Protein AF-A0A961F9V6-F1 (afdb_monomer)

Foldseek 3Di:
DPPDDPDPDPVVVVVVVVVVVVVLVVLLVVLVVVLVVLVVVLCCLPPVLLVVLVVQLVVLVVQLVVLVVVVVVLVPDPPHPDPVVSVVSNVVSVVSNVVSVVSNVVSVVCNVVSCVVCVVVNVVSVVVSVVD

Secondary structure (DSSP, 8-state):
---------HHHHHHHHHHHHHHHHHHHHHHHHHHHHHHHHHHIIIIIIHHHHHHHHHHHHHHHHHHHHHHHHHHHSTT-S--HHHHHHHHHHHHHHHHHHHHHHHHHHHHHHHHHHHHHHHHHHHHHHHH-

Sequence (132 aa):
MSNQAKITNLDALESFRSSLIVFMTKARRSLDDASDEVRRTRAWIQNDQRTHWEGELRRRRKIYDRVQQELLSARLSEFVDNPTVQQQAVRKARAAVEEAEEKIRHLKKWSRDFDHLADPMVKRLESLRFFI

Structure (mmCIF, N/CA/C/O backbone):
data_AF-A0A961F9V6-F1
#
_entry.id   AF-A0A961F9V6-F1
#
loop_
_atom_site.group_PDB
_atom_site.id
_atom_site.type_symbol
_atom_site.label_atom_id
_atom_site.label_alt_id
_atom_site.label_comp_id
_atom_site.label_asym_id
_atom_site.label_entity_id
_atom_site.label_seq_id
_atom_site.pdbx_PDB_ins_code
_atom_site.Cartn_x
_atom_site.Cartn_y
_atom_site.Cartn_z
_atom_site.occupancy
_atom_site.B_iso_or_equiv
_atom_site.auth_seq_id
_atom_site.auth_comp_id
_atom_site.auth_asym_id
_atom_site.auth_atom_id
_atom_site.pdbx_PDB_model_num
ATOM 1 N N . MET A 1 1 ? -27.598 0.893 58.306 1.00 46.59 1 MET A N 1
ATOM 2 C CA . MET A 1 1 ? -28.647 0.371 57.399 1.00 46.59 1 MET A CA 1
ATOM 3 C C . MET A 1 1 ? -28.747 1.305 56.193 1.00 46.59 1 MET A C 1
ATOM 5 O O . MET A 1 1 ? -29.563 2.212 56.211 1.00 46.59 1 MET A O 1
ATOM 9 N N . SER A 1 2 ? -27.866 1.176 55.195 1.00 58.09 2 SER A N 1
ATOM 10 C CA . SER A 1 2 ? -27.802 2.127 54.062 1.00 58.09 2 SER A CA 1
ATOM 11 C C . SER A 1 2 ? -27.464 1.473 52.716 1.00 58.09 2 SER A C 1
ATOM 13 O O . SER A 1 2 ? -26.966 2.152 51.829 1.00 58.09 2 SER A O 1
ATOM 15 N N . ASN A 1 3 ? -27.710 0.168 52.553 1.00 60.53 3 ASN A N 1
ATOM 16 C CA . ASN A 1 3 ? -27.211 -0.575 51.388 1.00 60.53 3 ASN A CA 1
ATOM 17 C C . ASN A 1 3 ? -28.293 -1.274 50.547 1.00 60.53 3 ASN A C 1
ATOM 19 O O . ASN A 1 3 ? -28.000 -2.242 49.855 1.00 60.53 3 ASN A O 1
ATOM 23 N N . GLN A 1 4 ? -29.546 -0.813 50.601 1.00 64.12 4 GLN A N 1
ATOM 24 C CA . GLN A 1 4 ? -30.594 -1.305 49.701 1.00 64.12 4 GLN A CA 1
ATOM 25 C C . GLN A 1 4 ? -30.752 -0.362 48.508 1.00 64.12 4 GLN A C 1
ATOM 27 O O . GLN A 1 4 ? -31.068 0.817 48.671 1.00 64.12 4 GLN A O 1
ATOM 32 N N . ALA A 1 5 ? -30.547 -0.895 47.303 1.00 73.38 5 ALA A N 1
ATOM 33 C CA . ALA A 1 5 ? -30.864 -0.194 46.068 1.00 73.38 5 ALA A CA 1
ATOM 34 C C . ALA A 1 5 ? -32.386 0.008 45.971 1.00 73.38 5 ALA A C 1
ATOM 36 O O . ALA A 1 5 ? -33.151 -0.953 46.053 1.00 73.38 5 ALA A O 1
ATOM 37 N N . LYS A 1 6 ? -32.835 1.255 45.781 1.00 71.69 6 LYS A N 1
ATOM 38 C CA . LYS A 1 6 ? -34.237 1.556 45.456 1.00 71.69 6 LYS A CA 1
ATOM 39 C C . LYS A 1 6 ? -34.513 1.158 44.004 1.00 71.69 6 LYS A C 1
ATOM 41 O O . LYS A 1 6 ? -34.369 1.974 43.099 1.00 71.69 6 LYS A O 1
ATOM 46 N N . ILE A 1 7 ? -34.890 -0.099 43.788 1.00 75.56 7 ILE A N 1
ATOM 47 C CA . ILE A 1 7 ? -35.318 -0.596 42.477 1.00 75.56 7 ILE A CA 1
ATOM 48 C C . ILE A 1 7 ? -36.799 -0.251 42.299 1.00 75.56 7 ILE A C 1
ATOM 50 O O . ILE A 1 7 ? -37.650 -0.787 43.001 1.00 75.56 7 ILE A O 1
ATOM 54 N N . THR A 1 8 ? -37.101 0.665 41.380 1.00 79.81 8 THR A N 1
ATOM 55 C CA . THR A 1 8 ? -38.473 1.109 41.082 1.00 79.81 8 THR A CA 1
ATOM 56 C C . THR A 1 8 ? -39.122 0.340 39.932 1.00 79.81 8 THR A C 1
ATOM 58 O O . THR A 1 8 ? -40.346 0.316 39.849 1.00 79.81 8 THR A O 1
ATOM 61 N N . ASN A 1 9 ? -38.332 -0.283 39.049 1.00 83.06 9 ASN A N 1
ATOM 62 C CA . ASN A 1 9 ? -38.832 -1.049 37.907 1.00 83.06 9 ASN A CA 1
ATOM 63 C C . ASN A 1 9 ? -37.829 -2.143 37.498 1.00 83.06 9 ASN A C 1
ATOM 65 O O . ASN A 1 9 ? -36.705 -1.839 37.097 1.00 83.06 9 ASN A O 1
ATOM 69 N N . LEU A 1 10 ? -38.237 -3.409 37.611 1.00 86.31 10 LEU A N 1
ATOM 70 C CA . LEU A 1 10 ? -37.405 -4.566 37.275 1.00 86.31 10 LEU A CA 1
ATOM 71 C C . LEU A 1 10 ? -37.300 -4.786 35.757 1.00 86.31 10 LEU A C 1
ATOM 73 O O . LEU A 1 10 ? -36.204 -5.030 35.257 1.00 86.31 10 LEU A O 1
ATOM 77 N N . ASP A 1 11 ? -38.394 -4.609 35.019 1.00 88.38 11 ASP A N 1
ATOM 78 C CA . ASP A 1 11 ? -38.437 -4.787 33.560 1.00 88.38 11 ASP A CA 1
ATOM 79 C C . ASP A 1 11 ? -37.510 -3.790 32.850 1.00 88.38 11 ASP A C 1
ATOM 81 O O . ASP A 1 11 ? -36.833 -4.115 31.872 1.00 88.38 11 ASP A O 1
ATOM 85 N N . ALA A 1 12 ? -37.416 -2.566 33.383 1.00 88.69 12 ALA A N 1
ATOM 86 C CA . ALA A 1 12 ? -36.481 -1.558 32.894 1.00 88.69 12 ALA A CA 1
ATOM 87 C C . ALA A 1 12 ? -35.016 -1.997 33.061 1.00 88.69 12 ALA A C 1
ATOM 89 O O . ALA A 1 12 ? -34.196 -1.744 32.177 1.00 88.69 12 ALA A O 1
ATOM 90 N N . LEU A 1 13 ? -34.682 -2.683 34.162 1.00 89.50 13 LEU A N 1
ATOM 91 C CA . LEU A 1 13 ? -33.339 -3.225 34.386 1.00 89.50 13 LEU A CA 1
ATOM 92 C C . LEU A 1 13 ? -33.032 -4.381 33.429 1.00 89.50 13 LEU A C 1
ATOM 94 O O . LEU A 1 13 ? -31.918 -4.458 32.907 1.00 89.50 13 LEU A O 1
ATOM 98 N N . GLU A 1 14 ? -34.001 -5.255 33.162 1.00 92.12 14 GLU A N 1
ATOM 99 C CA . GLU A 1 14 ? -33.831 -6.368 32.223 1.00 92.12 14 GLU A CA 1
ATOM 100 C C . GLU A 1 14 ? -33.672 -5.880 30.774 1.00 92.12 14 GLU A C 1
ATOM 102 O O . GLU A 1 14 ? -32.762 -6.313 30.058 1.00 92.12 14 GLU A O 1
ATOM 107 N N . SER A 1 15 ? -34.487 -4.907 30.361 1.00 93.19 15 SER A N 1
ATOM 108 C CA . SER A 1 15 ? -34.376 -4.255 29.052 1.00 93.19 15 SER A CA 1
ATOM 109 C C . SER A 1 15 ? -33.048 -3.506 28.892 1.00 93.19 15 SER A C 1
ATOM 111 O O . SER A 1 15 ? -32.372 -3.634 27.862 1.00 93.19 15 SER A O 1
ATOM 113 N N . PHE A 1 16 ? -32.616 -2.784 29.933 1.00 93.50 16 PHE A N 1
ATOM 114 C CA . PHE A 1 16 ? -31.315 -2.118 29.948 1.00 93.50 16 PHE A CA 1
ATOM 115 C C . PHE A 1 16 ? -30.172 -3.126 29.819 1.00 93.50 16 PHE A C 1
ATOM 117 O O . PHE A 1 16 ? -29.296 -2.942 28.977 1.00 93.50 16 PHE A O 1
ATOM 124 N N . ARG A 1 17 ? -30.201 -4.223 30.588 1.00 94.38 17 ARG A N 1
ATOM 125 C CA . ARG A 1 17 ? -29.193 -5.288 30.510 1.00 94.38 17 ARG A CA 1
ATOM 126 C C . ARG A 1 17 ? -29.108 -5.873 29.101 1.00 94.38 17 ARG A C 1
ATOM 128 O O . ARG A 1 17 ? -28.010 -5.986 28.561 1.00 94.38 17 ARG A O 1
ATOM 135 N N . SER A 1 18 ? -30.244 -6.220 28.502 1.00 96.12 18 SER A N 1
ATOM 136 C CA . SER A 1 18 ? -30.302 -6.769 27.142 1.00 96.12 18 SER A CA 1
ATOM 137 C C . SER A 1 18 ? -29.726 -5.792 26.113 1.00 96.12 18 SER A C 1
ATOM 139 O O . SER A 1 18 ? -28.882 -6.167 25.296 1.00 96.12 18 SER A O 1
ATOM 141 N N . SER A 1 19 ? -30.112 -4.518 26.196 1.00 96.38 19 SER A N 1
ATOM 142 C CA . SER A 1 19 ? -29.610 -3.459 25.312 1.00 96.38 19 SER A CA 1
ATOM 143 C C . SER A 1 19 ? -28.108 -3.228 25.486 1.00 96.38 19 SER A C 1
ATOM 145 O O . SER A 1 19 ? -27.386 -3.081 24.498 1.00 96.38 19 SER A O 1
ATOM 147 N N . LEU A 1 20 ? -27.622 -3.250 26.730 1.00 95.69 20 LEU A N 1
ATOM 148 C CA . LEU A 1 20 ? -26.211 -3.083 27.059 1.00 95.69 20 LEU A CA 1
ATOM 149 C C . LEU A 1 20 ? -25.369 -4.230 26.496 1.00 95.69 20 LEU A C 1
ATOM 151 O O . LEU A 1 20 ? -24.349 -3.967 25.867 1.00 95.69 20 LEU A O 1
ATOM 155 N N . ILE A 1 21 ? -25.811 -5.482 26.642 1.00 95.88 21 ILE A N 1
ATOM 156 C CA . ILE A 1 21 ? -25.115 -6.644 26.068 1.00 95.88 21 ILE A CA 1
ATOM 157 C C . ILE A 1 21 ? -24.983 -6.485 24.549 1.00 95.88 21 ILE A C 1
ATOM 159 O O . ILE A 1 21 ? -23.879 -6.586 24.016 1.00 95.88 21 ILE A O 1
ATOM 163 N N . VAL A 1 22 ? -26.082 -6.169 23.854 1.00 97.25 22 VAL A N 1
ATOM 164 C CA . VAL A 1 22 ? -26.071 -5.975 22.393 1.00 97.25 22 VAL A CA 1
ATOM 165 C C . VAL A 1 22 ? -25.138 -4.834 21.989 1.00 97.25 22 VAL A C 1
ATOM 167 O O . VAL A 1 22 ? -24.384 -4.970 21.021 1.00 97.25 22 VAL A O 1
ATOM 170 N N . PHE A 1 23 ? -25.170 -3.717 22.718 1.00 95.81 23 PHE A N 1
ATOM 171 C CA . PHE A 1 23 ? -24.269 -2.594 22.488 1.00 95.81 23 PHE A CA 1
ATOM 172 C C . PHE A 1 23 ? -22.806 -3.011 22.653 1.00 95.81 23 PHE A C 1
ATOM 174 O O . PHE A 1 23 ? -22.020 -2.796 21.734 1.00 95.81 23 PHE A O 1
ATOM 181 N N . MET A 1 24 ? -22.448 -3.651 23.769 1.00 95.75 24 MET A N 1
ATOM 182 C CA . MET A 1 24 ? -21.075 -4.074 24.055 1.00 95.75 24 MET A CA 1
ATOM 183 C C . MET A 1 24 ? -20.557 -5.047 22.996 1.00 95.75 24 MET A C 1
ATOM 185 O O . MET A 1 24 ? -19.440 -4.887 22.511 1.00 95.75 24 MET A O 1
ATOM 189 N N . THR A 1 25 ? -21.375 -6.015 22.571 1.00 95.38 25 THR A N 1
ATOM 190 C CA . THR A 1 25 ? -21.005 -6.948 21.497 1.00 95.38 25 THR A CA 1
ATOM 191 C C . THR A 1 25 ? -20.703 -6.214 20.191 1.00 95.38 25 THR A C 1
ATOM 193 O O . THR A 1 25 ? -19.685 -6.485 19.554 1.00 95.38 25 THR A O 1
ATOM 196 N N . LYS A 1 26 ? -21.560 -5.265 19.791 1.00 96.50 26 LYS A N 1
ATOM 197 C CA . LYS A 1 26 ? -21.354 -4.482 18.564 1.00 96.50 26 LYS A CA 1
ATOM 198 C C . LYS A 1 26 ? -20.147 -3.552 18.677 1.00 96.50 26 LYS A C 1
ATOM 200 O O . LYS A 1 26 ? -19.348 -3.496 17.751 1.00 96.50 26 LYS A O 1
ATOM 205 N N . ALA A 1 27 ? -19.999 -2.860 19.803 1.00 95.69 27 ALA A N 1
ATOM 206 C CA . ALA A 1 27 ? -18.903 -1.930 20.047 1.00 95.69 27 ALA A CA 1
ATOM 207 C C . ALA A 1 27 ? -17.547 -2.643 20.015 1.00 95.69 27 ALA A C 1
ATOM 209 O O . ALA A 1 27 ? -16.656 -2.201 19.295 1.00 95.69 27 ALA A O 1
ATOM 210 N N . ARG A 1 28 ? -17.411 -3.780 20.712 1.00 94.06 28 ARG A N 1
ATOM 211 C CA . ARG A 1 28 ? -16.185 -4.593 20.691 1.00 94.06 28 ARG A CA 1
ATOM 212 C C . ARG A 1 28 ? -15.813 -5.017 19.277 1.00 94.06 28 ARG A C 1
ATOM 214 O O . ARG A 1 28 ? -14.682 -4.796 18.864 1.00 94.06 28 ARG A O 1
ATOM 221 N N . ARG A 1 29 ? -16.780 -5.535 18.512 1.00 95.19 29 ARG A N 1
ATOM 222 C CA . ARG A 1 29 ? -16.552 -5.924 17.115 1.00 95.19 29 ARG A CA 1
ATOM 223 C C . ARG A 1 29 ? -16.066 -4.750 16.265 1.00 95.19 29 ARG A C 1
ATOM 225 O O . ARG A 1 29 ? -15.082 -4.894 15.557 1.00 95.19 29 ARG A O 1
ATOM 232 N N . SER A 1 30 ? -16.709 -3.589 16.363 1.00 95.31 30 SER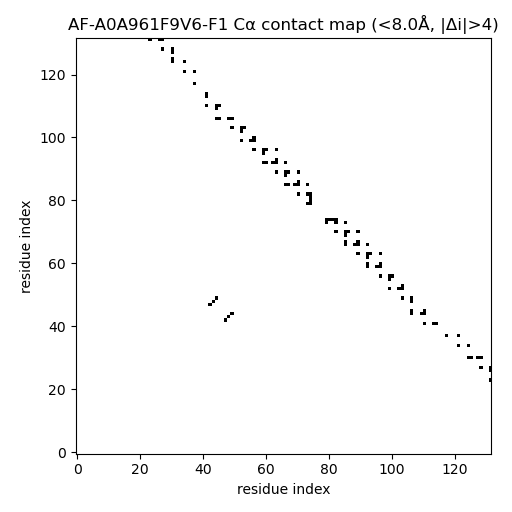 A N 1
ATOM 233 C CA . SER A 1 30 ? -16.295 -2.407 15.598 1.00 95.31 30 SER A CA 1
ATOM 234 C C . SER A 1 30 ? -14.891 -1.916 15.971 1.00 95.31 30 SER A C 1
ATOM 236 O O . SER A 1 30 ? -14.159 -1.446 15.103 1.00 95.31 30 SER A O 1
ATOM 238 N N . LEU A 1 31 ? -14.508 -2.007 17.251 1.00 94.50 31 LEU A N 1
ATOM 239 C CA . LEU A 1 31 ? -13.160 -1.654 17.714 1.00 94.50 31 LEU A CA 1
ATOM 240 C C . LEU A 1 31 ? -12.104 -2.641 17.199 1.00 94.50 31 LEU A C 1
ATOM 242 O O . LEU A 1 31 ? -11.027 -2.212 16.774 1.00 94.50 31 LEU A O 1
ATOM 246 N N . ASP A 1 32 ? -12.418 -3.938 17.210 1.00 92.94 32 ASP A N 1
ATOM 247 C CA . ASP A 1 32 ? -11.552 -4.989 16.673 1.00 92.94 32 ASP A CA 1
ATOM 248 C C . ASP A 1 32 ? -11.372 -4.816 15.154 1.00 92.94 32 ASP A C 1
ATOM 250 O O . ASP A 1 32 ? -10.239 -4.756 14.679 1.00 92.94 32 ASP A O 1
ATOM 254 N N . ASP A 1 33 ? -12.464 -4.612 14.407 1.00 95.44 33 ASP A N 1
ATOM 255 C CA . ASP A 1 33 ? -12.442 -4.394 12.953 1.00 95.44 33 ASP A CA 1
ATOM 256 C C . ASP A 1 33 ? -11.592 -3.163 12.574 1.00 95.44 33 ASP A C 1
ATOM 258 O O . ASP A 1 33 ? -10.786 -3.211 11.642 1.00 95.44 33 ASP A O 1
ATOM 262 N N . ALA A 1 34 ? -11.725 -2.059 13.319 1.00 94.25 34 ALA A N 1
ATOM 263 C CA . ALA A 1 34 ? -10.931 -0.851 13.095 1.00 94.25 34 ALA A CA 1
ATOM 264 C C . ALA A 1 34 ? -9.436 -1.076 13.377 1.00 94.25 34 ALA A C 1
ATOM 266 O O . ALA A 1 34 ? -8.581 -0.621 12.613 1.00 94.25 34 ALA A O 1
ATOM 267 N N . SER A 1 35 ? -9.113 -1.794 14.455 1.00 93.06 35 SER A N 1
ATOM 268 C CA . SER A 1 35 ? -7.727 -2.117 14.817 1.00 93.06 35 SER A CA 1
ATOM 269 C C . SER A 1 35 ? -7.080 -3.039 13.778 1.00 93.06 35 SER A C 1
ATOM 271 O O . SER A 1 35 ? -5.930 -2.839 13.373 1.00 93.06 35 SER A O 1
ATOM 273 N N . ASP A 1 36 ? -7.842 -4.011 13.285 1.00 95.25 36 ASP A N 1
ATOM 274 C CA . ASP A 1 36 ? -7.416 -4.937 12.245 1.00 95.25 36 ASP A CA 1
ATOM 275 C C . ASP A 1 36 ? -7.191 -4.239 10.901 1.00 95.25 36 ASP A C 1
ATOM 277 O O . ASP A 1 36 ? -6.225 -4.557 10.204 1.00 95.25 36 ASP A O 1
ATOM 281 N N . GLU A 1 37 ? -8.016 -3.255 10.539 1.00 95.62 37 GLU A N 1
ATOM 282 C CA . GLU A 1 37 ? -7.817 -2.465 9.321 1.00 95.62 37 GLU A CA 1
ATOM 283 C C . GLU A 1 37 ? -6.506 -1.674 9.35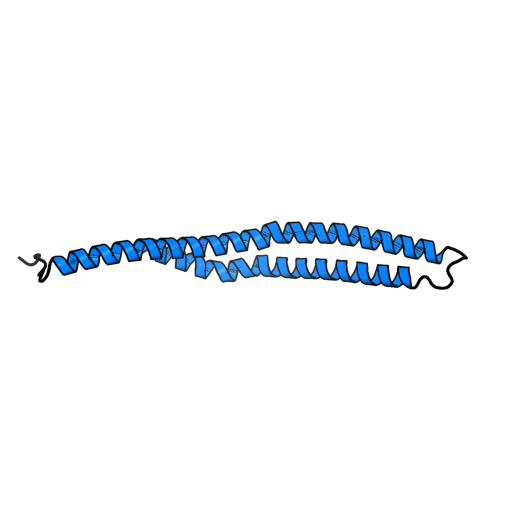0 1.00 95.62 37 GLU A C 1
ATOM 285 O O . GLU A 1 37 ? -5.748 -1.680 8.374 1.00 95.62 37 GLU A O 1
ATOM 290 N N . VAL A 1 38 ? -6.183 -1.056 10.489 1.00 95.12 38 VAL A N 1
ATOM 291 C CA . VAL A 1 38 ? -4.905 -0.354 10.668 1.00 95.12 38 VAL A CA 1
ATOM 292 C C . VAL A 1 38 ? -3.732 -1.329 10.546 1.00 95.12 38 VAL A C 1
ATOM 294 O O . VAL A 1 38 ? -2.758 -1.037 9.844 1.00 95.12 38 VAL A O 1
ATOM 297 N N . ARG A 1 39 ? -3.829 -2.512 11.171 1.00 94.31 39 ARG A N 1
ATOM 298 C CA . ARG A 1 39 ? -2.800 -3.561 11.075 1.00 94.31 39 ARG A CA 1
ATOM 299 C C . ARG A 1 39 ? -2.611 -4.038 9.634 1.00 94.31 39 ARG A C 1
ATOM 301 O O . ARG A 1 39 ? -1.474 -4.151 9.175 1.00 94.31 39 ARG A O 1
ATOM 308 N N . ARG A 1 40 ? -3.705 -4.299 8.911 1.00 96.62 40 ARG A N 1
ATOM 309 C CA . ARG A 1 40 ? -3.669 -4.723 7.501 1.00 96.62 40 ARG A CA 1
ATOM 310 C C . ARG A 1 40 ? -3.061 -3.652 6.609 1.00 96.62 40 ARG A C 1
ATOM 312 O O . ARG A 1 40 ? -2.179 -3.963 5.816 1.00 96.62 40 ARG A O 1
ATOM 319 N N . THR A 1 41 ? -3.465 -2.398 6.787 1.00 96.19 41 THR A N 1
ATOM 320 C CA . THR A 1 41 ? -2.920 -1.270 6.022 1.00 96.19 41 THR A CA 1
ATOM 321 C C . THR A 1 41 ? -1.419 -1.118 6.259 1.00 96.19 41 THR A C 1
ATOM 323 O O . THR A 1 41 ? -0.661 -0.954 5.303 1.00 96.19 41 THR A O 1
ATOM 326 N N . ARG A 1 42 ? -0.957 -1.258 7.510 1.00 94.81 42 ARG A N 1
ATOM 327 C CA . ARG A 1 42 ? 0.477 -1.255 7.832 1.00 94.81 42 ARG A CA 1
ATOM 328 C C . ARG A 1 42 ? 1.226 -2.345 7.070 1.00 94.81 42 ARG A C 1
ATOM 330 O O . ARG A 1 42 ? 2.210 -2.049 6.395 1.00 94.81 42 ARG A O 1
ATOM 337 N N . ALA A 1 43 ? 0.747 -3.586 7.150 1.00 95.56 43 ALA A N 1
ATOM 338 C CA . ALA A 1 43 ? 1.364 -4.718 6.461 1.00 95.56 43 ALA A CA 1
ATOM 339 C C . ALA A 1 43 ? 1.383 -4.515 4.938 1.00 95.56 43 ALA A C 1
ATOM 341 O O . ALA A 1 43 ? 2.401 -4.768 4.295 1.00 95.56 43 ALA A O 1
ATOM 342 N N . TRP A 1 44 ? 0.300 -3.980 4.375 1.00 97.00 44 TRP A N 1
ATOM 343 C CA . TRP A 1 44 ? 0.196 -3.687 2.951 1.00 97.00 44 TRP A CA 1
ATOM 344 C C . TRP A 1 44 ? 1.224 -2.643 2.493 1.00 97.00 44 TRP A C 1
ATOM 346 O O . TRP A 1 44 ? 1.890 -2.842 1.478 1.00 97.00 44 TRP A O 1
ATOM 356 N N . ILE A 1 45 ? 1.418 -1.557 3.250 1.00 95.81 45 ILE A N 1
ATOM 357 C CA . ILE A 1 45 ? 2.425 -0.529 2.931 1.00 95.81 45 ILE A CA 1
ATOM 358 C C . ILE A 1 45 ? 3.845 -1.096 3.068 1.00 95.81 45 ILE A C 1
ATOM 360 O O . ILE A 1 45 ? 4.681 -0.900 2.183 1.00 95.81 45 ILE A O 1
ATOM 364 N N . GLN A 1 46 ? 4.127 -1.777 4.181 1.00 93.31 46 GLN A N 1
ATOM 365 C CA . GLN A 1 46 ? 5.485 -2.178 4.558 1.00 93.31 46 GLN A CA 1
ATOM 366 C C . GLN A 1 46 ? 5.991 -3.401 3.783 1.00 93.31 46 GLN A C 1
ATOM 368 O O . GLN A 1 46 ? 7.179 -3.460 3.456 1.00 93.31 46 GLN A O 1
ATOM 373 N N . ASN A 1 47 ? 5.100 -4.340 3.455 1.00 94.75 47 ASN A N 1
ATOM 374 C CA . ASN A 1 47 ? 5.457 -5.622 2.851 1.00 94.75 47 ASN A CA 1
ATOM 375 C C . ASN A 1 47 ? 4.955 -5.720 1.411 1.00 94.75 47 ASN A C 1
ATOM 377 O O . ASN A 1 47 ? 5.768 -5.833 0.491 1.00 94.75 47 ASN A O 1
ATOM 381 N N . ASP A 1 48 ? 3.639 -5.642 1.201 1.00 97.38 48 ASP A N 1
ATOM 382 C CA . ASP A 1 48 ? 3.031 -5.982 -0.090 1.00 97.38 48 ASP A CA 1
ATOM 383 C C . ASP A 1 48 ? 3.421 -4.970 -1.167 1.00 97.38 48 ASP A C 1
ATOM 385 O O . ASP A 1 48 ? 4.000 -5.322 -2.197 1.00 97.38 48 ASP A O 1
ATOM 389 N N . GLN A 1 49 ? 3.162 -3.686 -0.909 1.00 97.12 49 GLN A N 1
ATOM 390 C CA . GLN A 1 49 ? 3.477 -2.606 -1.837 1.00 97.12 49 GLN A CA 1
ATOM 391 C C . GLN A 1 49 ? 4.976 -2.461 -2.040 1.00 97.12 49 GLN A C 1
ATOM 393 O O . GLN A 1 49 ? 5.429 -2.295 -3.172 1.00 97.12 49 GLN A O 1
ATOM 398 N N . ARG A 1 50 ? 5.762 -2.562 -0.966 1.00 94.38 50 ARG A N 1
ATOM 399 C CA . ARG A 1 50 ? 7.219 -2.528 -1.070 1.00 94.38 50 ARG A CA 1
ATOM 400 C C . ARG A 1 50 ? 7.729 -3.615 -2.015 1.00 94.38 50 ARG A C 1
ATOM 402 O O . ARG A 1 50 ? 8.421 -3.303 -2.981 1.00 94.38 50 ARG A O 1
ATOM 409 N N . THR A 1 51 ? 7.338 -4.864 -1.773 1.00 97.00 51 THR A N 1
ATOM 410 C CA . THR A 1 51 ? 7.742 -6.012 -2.596 1.00 97.00 51 THR A CA 1
ATOM 411 C C . THR A 1 51 ? 7.291 -5.844 -4.044 1.00 97.00 51 THR A C 1
ATOM 413 O O . THR A 1 51 ? 8.075 -6.068 -4.970 1.00 97.00 51 THR A O 1
ATOM 416 N N . HIS A 1 52 ? 6.046 -5.405 -4.248 1.00 98.12 52 HIS A N 1
ATOM 417 C CA . HIS A 1 52 ? 5.482 -5.164 -5.570 1.00 98.12 52 HIS A CA 1
ATOM 418 C C . HIS A 1 52 ? 6.300 -4.136 -6.360 1.00 98.12 52 HIS A C 1
ATOM 420 O O . HIS A 1 52 ? 6.770 -4.435 -7.459 1.00 98.12 52 HIS A O 1
ATOM 426 N N . TRP A 1 53 ? 6.533 -2.950 -5.792 1.00 98.00 53 TRP A N 1
ATOM 427 C CA . TRP A 1 53 ? 7.222 -1.870 -6.495 1.00 98.00 53 TRP A CA 1
ATOM 428 C C . TRP A 1 53 ? 8.724 -2.120 -6.658 1.00 98.00 53 TRP A C 1
ATOM 430 O O . TRP A 1 53 ? 9.287 -1.753 -7.687 1.00 98.00 53 TRP A O 1
ATOM 440 N N . GLU A 1 54 ? 9.380 -2.808 -5.719 1.00 97.19 54 GLU A N 1
ATOM 441 C CA . GLU A 1 54 ? 10.761 -3.282 -5.904 1.00 97.19 54 GLU A CA 1
ATOM 442 C C . GLU A 1 54 ? 10.857 -4.335 -7.029 1.00 97.19 54 GLU A C 1
ATOM 444 O O . GLU A 1 54 ? 11.832 -4.374 -7.788 1.00 97.19 54 GLU A O 1
ATOM 449 N N . GLY A 1 55 ? 9.843 -5.193 -7.178 1.00 98.25 55 GLY A N 1
ATOM 450 C CA . GLY A 1 55 ? 9.701 -6.106 -8.315 1.00 98.25 55 GLY A CA 1
ATOM 451 C C . GLY A 1 55 ? 9.512 -5.369 -9.642 1.00 98.25 55 GLY A C 1
ATOM 452 O O . GLY A 1 55 ? 10.259 -5.607 -10.596 1.00 98.25 55 GLY A O 1
ATOM 453 N N . GLU A 1 56 ? 8.567 -4.432 -9.684 1.00 98.25 56 GLU A N 1
ATOM 454 C CA . GLU A 1 56 ? 8.279 -3.610 -10.861 1.00 98.25 56 GLU A CA 1
ATOM 455 C C . GLU A 1 56 ? 9.485 -2.772 -11.284 1.00 98.25 56 GLU A C 1
ATOM 457 O O . GLU A 1 56 ? 9.826 -2.751 -12.465 1.00 98.25 56 GLU A O 1
ATOM 462 N N . LEU A 1 57 ? 10.208 -2.161 -10.343 1.00 98.44 57 LEU A N 1
ATOM 463 C CA . LEU A 1 57 ? 11.420 -1.405 -10.648 1.00 98.44 57 LEU A CA 1
ATOM 464 C C . LEU A 1 57 ? 12.470 -2.287 -11.335 1.00 98.44 57 LEU A C 1
ATOM 466 O O . LEU A 1 57 ? 13.030 -1.900 -12.361 1.00 98.44 57 LEU A O 1
ATOM 470 N N . ARG A 1 58 ? 12.714 -3.499 -10.816 1.00 98.44 58 ARG A N 1
ATOM 471 C CA . ARG A 1 58 ? 13.648 -4.454 -11.437 1.00 98.44 58 ARG A CA 1
ATOM 472 C C . ARG A 1 58 ? 13.211 -4.831 -12.851 1.00 98.44 58 ARG A C 1
ATOM 474 O O . ARG A 1 58 ? 14.043 -4.869 -13.755 1.00 98.44 58 ARG A O 1
ATOM 481 N N . ARG A 1 59 ? 11.919 -5.093 -13.059 1.00 98.44 59 ARG A N 1
ATOM 482 C CA . ARG A 1 59 ? 11.364 -5.421 -14.380 1.00 98.44 59 ARG A CA 1
ATOM 483 C C . ARG A 1 59 ? 11.511 -4.258 -15.360 1.00 98.44 59 ARG A C 1
ATOM 485 O O . ARG A 1 59 ? 11.985 -4.460 -16.475 1.00 98.44 59 ARG A O 1
ATOM 492 N N . ARG A 1 60 ? 11.124 -3.052 -14.949 1.00 98.38 60 ARG A N 1
ATOM 493 C CA . ARG A 1 60 ? 11.159 -1.844 -15.783 1.00 98.38 60 ARG A CA 1
ATOM 494 C C . ARG A 1 60 ? 12.590 -1.448 -16.143 1.00 98.38 60 ARG A C 1
ATOM 496 O O . ARG A 1 60 ? 12.827 -1.096 -17.292 1.00 98.38 60 ARG A O 1
ATOM 503 N N . ARG A 1 61 ? 13.552 -1.612 -15.226 1.00 98.31 61 ARG A N 1
ATOM 504 C CA . ARG A 1 61 ? 14.987 -1.426 -15.510 1.00 98.31 61 ARG A CA 1
ATOM 505 C C . ARG A 1 61 ? 15.492 -2.383 -16.589 1.00 98.31 61 ARG A C 1
ATOM 507 O O . ARG A 1 61 ? 16.067 -1.924 -17.562 1.00 98.31 61 ARG A O 1
ATOM 514 N N . LYS A 1 62 ? 15.162 -3.678 -16.504 1.00 98.31 62 LYS A N 1
ATOM 515 C CA . LYS A 1 62 ? 15.512 -4.646 -17.564 1.00 98.31 62 LYS A CA 1
ATOM 516 C C . LYS A 1 62 ? 14.944 -4.254 -18.932 1.00 98.31 62 LYS A C 1
ATOM 518 O O . LYS A 1 62 ? 15.610 -4.427 -19.947 1.00 98.31 62 LYS A O 1
ATOM 523 N N . ILE A 1 63 ? 13.709 -3.748 -18.966 1.00 97.94 63 ILE A N 1
ATOM 524 C CA . ILE A 1 63 ? 13.088 -3.260 -20.206 1.00 97.94 63 ILE A CA 1
ATOM 525 C C . ILE A 1 63 ? 13.839 -2.034 -20.723 1.00 97.94 63 ILE A 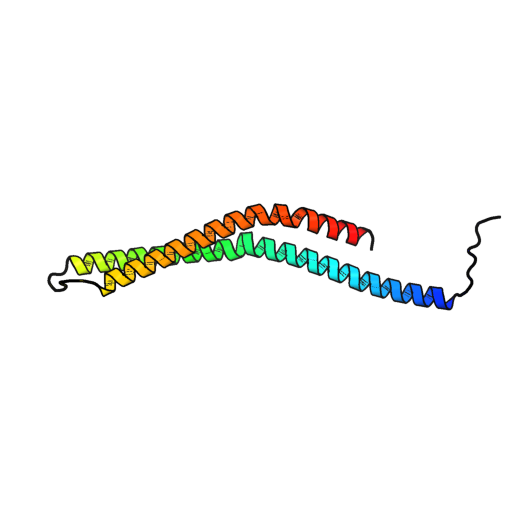C 1
ATOM 527 O O . ILE A 1 63 ? 14.147 -1.987 -21.908 1.00 97.94 63 ILE A O 1
ATOM 531 N N . TYR A 1 64 ? 14.145 -1.075 -19.846 1.00 98.06 64 TYR A N 1
ATOM 532 C CA . TYR A 1 64 ? 14.903 0.126 -20.183 1.00 98.06 64 TYR A CA 1
ATOM 533 C C . TYR A 1 64 ? 16.277 -0.212 -20.777 1.00 98.06 64 TYR A C 1
ATOM 535 O O . TYR A 1 64 ? 16.591 0.255 -21.870 1.00 98.06 64 TYR A O 1
ATOM 543 N N . ASP A 1 65 ? 17.035 -1.096 -20.127 1.00 97.69 65 ASP A N 1
ATOM 544 C CA . ASP A 1 65 ? 18.350 -1.537 -20.599 1.00 97.69 65 ASP A CA 1
ATOM 545 C C . ASP A 1 65 ? 18.254 -2.193 -21.983 1.00 97.69 65 ASP A C 1
ATOM 547 O O . ASP A 1 65 ? 19.039 -1.887 -22.881 1.00 97.69 65 ASP A O 1
ATOM 551 N N . ARG A 1 66 ? 17.239 -3.043 -22.192 1.00 97.50 66 ARG A N 1
ATOM 552 C CA . ARG A 1 66 ? 16.979 -3.688 -23.484 1.00 97.50 66 ARG A CA 1
ATOM 553 C C . ARG A 1 66 ? 16.683 -2.670 -24.586 1.00 97.50 66 ARG A C 1
ATOM 555 O O . ARG A 1 66 ? 17.321 -2.717 -25.633 1.00 97.50 66 ARG A O 1
ATOM 562 N N . VAL A 1 67 ? 15.737 -1.750 -24.380 1.00 95.62 67 VAL A N 1
ATOM 563 C CA . VAL A 1 67 ? 15.387 -0.768 -25.426 1.00 95.62 67 VAL A CA 1
ATOM 564 C C . VAL A 1 67 ? 16.522 0.226 -25.676 1.00 95.62 67 VAL A C 1
ATOM 566 O O . VAL A 1 67 ? 16.673 0.730 -26.788 1.00 95.62 67 VAL A O 1
ATOM 569 N N . GLN A 1 68 ? 17.362 0.482 -24.669 1.00 95.00 68 GLN A N 1
ATOM 570 C CA . GLN A 1 68 ? 18.575 1.274 -24.827 1.00 95.00 68 GLN A CA 1
ATOM 571 C C . GLN A 1 68 ? 19.600 0.549 -25.711 1.00 95.00 68 GLN A C 1
ATOM 573 O O . GLN A 1 68 ? 20.173 1.177 -26.601 1.00 95.00 68 GLN A O 1
ATOM 578 N N . GLN A 1 69 ? 19.794 -0.760 -25.525 1.00 94.69 69 GLN A N 1
ATOM 579 C CA . GLN A 1 69 ? 20.626 -1.578 -26.414 1.00 94.69 69 GLN A CA 1
ATOM 580 C C . GLN A 1 69 ? 20.071 -1.609 -27.844 1.00 94.69 69 GLN A C 1
ATOM 582 O O . GLN A 1 69 ? 20.824 -1.378 -28.784 1.00 94.69 69 GLN A O 1
ATOM 587 N N . GLU A 1 70 ? 18.760 -1.800 -28.015 1.00 92.25 70 GLU A N 1
ATOM 588 C CA . GLU A 1 70 ? 18.102 -1.779 -29.332 1.00 92.25 70 GLU A CA 1
ATOM 589 C C . GLU A 1 70 ? 18.305 -0.434 -30.054 1.00 92.25 70 GLU A C 1
ATOM 591 O O . GLU A 1 70 ? 18.590 -0.411 -31.252 1.00 92.25 70 GLU A O 1
ATOM 596 N N . LEU A 1 71 ? 18.229 0.695 -29.335 1.00 91.75 71 LEU A N 1
ATOM 597 C CA . LEU A 1 71 ? 18.526 2.016 -29.896 1.00 91.75 71 LEU A CA 1
ATOM 598 C C . LEU A 1 71 ? 19.995 2.149 -30.325 1.00 91.75 71 LEU A C 1
ATOM 600 O O . LEU A 1 71 ? 20.268 2.734 -31.373 1.00 91.7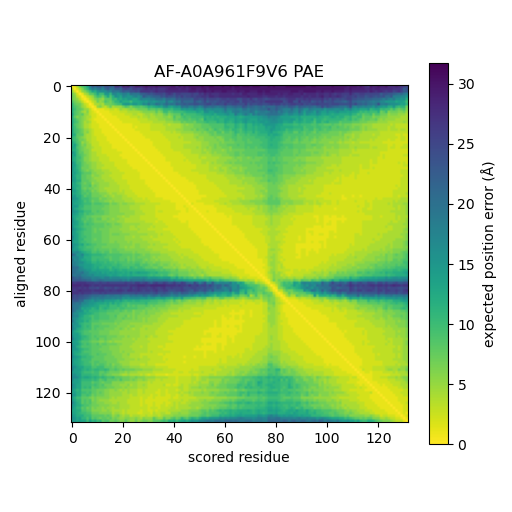5 71 LEU A O 1
ATOM 604 N N . LEU A 1 72 ? 20.940 1.640 -29.529 1.00 90.19 72 LEU A N 1
ATOM 605 C CA . LEU A 1 72 ? 22.365 1.661 -29.876 1.00 90.19 72 LEU A CA 1
ATOM 606 C C . LEU A 1 72 ? 22.638 0.824 -31.129 1.00 90.19 72 LEU A C 1
ATOM 608 O O . LEU A 1 72 ? 23.294 1.309 -32.046 1.00 90.19 72 LEU A O 1
ATOM 612 N N . SER A 1 73 ? 22.081 -0.385 -31.206 1.00 89.62 73 SER A N 1
ATOM 613 C CA . SER A 1 73 ? 22.186 -1.243 -32.389 1.00 89.62 73 SER A CA 1
ATOM 614 C C . SER A 1 73 ? 21.572 -0.591 -33.629 1.00 89.62 73 SER A C 1
ATOM 616 O O . SER A 1 73 ? 22.181 -0.623 -34.693 1.00 89.62 73 SER A O 1
ATOM 618 N N . ALA A 1 74 ? 20.407 0.054 -33.497 1.00 87.31 74 ALA A N 1
ATOM 619 C CA . ALA A 1 74 ? 19.767 0.759 -34.606 1.00 87.31 74 ALA A CA 1
ATOM 620 C C . ALA A 1 74 ? 20.608 1.943 -35.111 1.00 87.31 74 ALA A C 1
ATOM 622 O O . ALA A 1 74 ? 20.683 2.156 -36.313 1.00 87.31 74 ALA A O 1
ATOM 623 N N . ARG A 1 75 ? 21.277 2.681 -34.214 1.00 85.81 75 ARG A N 1
ATOM 624 C CA . ARG A 1 75 ? 22.176 3.792 -34.583 1.00 85.81 75 ARG A CA 1
ATOM 625 C C . ARG A 1 75 ? 23.453 3.347 -35.296 1.00 85.81 75 ARG A C 1
ATOM 627 O O . ARG A 1 75 ? 24.040 4.148 -36.009 1.00 85.81 75 ARG A O 1
ATOM 634 N N . LEU A 1 76 ? 23.907 2.118 -35.055 1.00 85.62 76 LEU A N 1
ATOM 635 C CA . LEU A 1 76 ? 25.095 1.547 -35.698 1.00 85.62 76 LEU A CA 1
ATOM 636 C C . LEU A 1 76 ? 24.778 0.882 -37.046 1.00 85.62 76 LEU A C 1
ATOM 638 O O . LEU A 1 76 ? 25.696 0.531 -37.779 1.00 85.62 76 LEU A O 1
ATOM 642 N N . SER A 1 77 ? 23.499 0.681 -37.369 1.00 83.19 77 SER A N 1
ATOM 643 C CA . SER A 1 77 ? 23.078 0.124 -38.650 1.00 83.19 77 SER A CA 1
ATOM 644 C C . SER A 1 77 ? 23.048 1.218 -39.718 1.00 83.19 77 SER A C 1
ATOM 646 O O . SER A 1 77 ? 22.345 2.212 -39.559 1.00 83.19 77 SER A O 1
ATOM 648 N N . GLU A 1 78 ? 23.750 1.003 -40.835 1.00 61.91 78 GLU A N 1
ATOM 649 C CA . GLU A 1 78 ? 23.767 1.900 -42.009 1.00 61.91 78 GLU A CA 1
ATOM 650 C C . GLU A 1 78 ? 22.378 2.166 -42.620 1.00 61.91 78 GLU A C 1
ATOM 652 O O . GLU A 1 78 ? 22.216 3.096 -43.399 1.00 61.91 78 GLU A O 1
ATOM 657 N N . PHE A 1 79 ? 21.361 1.376 -42.264 1.00 63.44 79 PHE A N 1
ATOM 658 C CA . PHE A 1 79 ? 20.029 1.427 -42.868 1.00 63.44 79 PHE A CA 1
ATOM 659 C C . PHE A 1 79 ? 19.009 2.294 -42.110 1.00 63.44 79 PHE A C 1
ATOM 661 O O . PHE A 1 79 ? 17.847 2.348 -42.516 1.00 63.44 79 PHE A O 1
ATOM 668 N N . VAL A 1 80 ? 19.385 2.950 -41.003 1.00 66.75 80 VAL A N 1
ATOM 669 C CA . VAL A 1 80 ? 18.439 3.722 -40.176 1.00 66.75 80 VAL A CA 1
ATOM 670 C C . VAL A 1 80 ? 18.916 5.162 -39.972 1.00 66.75 80 VAL A C 1
ATOM 672 O O . VAL A 1 80 ? 19.547 5.483 -38.969 1.00 66.75 80 VAL A O 1
ATOM 675 N N . ASP A 1 81 ? 18.522 6.057 -40.881 1.00 65.12 81 ASP A N 1
ATOM 676 C CA . ASP A 1 81 ? 18.866 7.490 -40.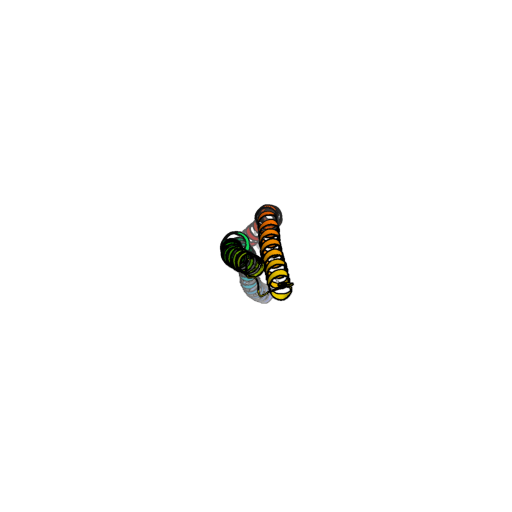816 1.00 65.12 81 ASP A CA 1
ATOM 677 C C . ASP A 1 81 ? 18.348 8.191 -39.545 1.00 65.12 81 ASP A C 1
ATOM 679 O O . ASP A 1 81 ? 18.948 9.154 -39.065 1.00 65.12 81 ASP A O 1
ATOM 683 N N . ASN A 1 82 ? 17.233 7.727 -38.958 1.00 73.12 82 ASN A N 1
ATOM 684 C CA . ASN A 1 82 ? 16.725 8.272 -37.696 1.00 73.12 82 ASN A CA 1
ATOM 685 C C . ASN A 1 82 ? 15.823 7.276 -36.930 1.00 73.12 82 ASN A C 1
ATOM 687 O O . ASN A 1 82 ? 14.636 7.153 -37.250 1.00 73.12 82 ASN A O 1
ATOM 691 N N . PRO A 1 83 ? 16.328 6.580 -35.889 1.00 78.31 83 PRO A N 1
ATOM 692 C CA . PRO A 1 83 ? 15.566 5.584 -35.127 1.00 78.31 83 PRO A CA 1
ATOM 693 C C . PRO A 1 83 ? 14.583 6.237 -34.134 1.00 78.31 83 PRO A C 1
ATOM 695 O O . PRO A 1 83 ? 14.696 6.096 -32.913 1.00 78.31 83 PRO A O 1
ATOM 698 N N . THR A 1 84 ? 13.617 7.002 -34.645 1.00 85.75 84 THR A N 1
ATOM 699 C CA . THR A 1 84 ? 12.634 7.764 -33.852 1.00 85.75 84 THR A CA 1
ATOM 700 C C . THR A 1 84 ? 11.770 6.867 -32.963 1.00 85.75 84 THR A C 1
ATOM 702 O O . THR A 1 84 ? 11.515 7.209 -31.807 1.00 85.75 84 THR A O 1
ATOM 705 N N . VAL A 1 85 ? 11.382 5.688 -33.454 1.00 87.50 85 VAL A N 1
ATOM 706 C CA . VAL A 1 85 ? 10.592 4.696 -32.706 1.00 87.50 85 VAL A CA 1
ATOM 707 C C . VAL A 1 85 ? 11.364 4.179 -31.488 1.00 87.50 85 VAL A C 1
ATOM 709 O O . VAL A 1 85 ? 10.841 4.176 -30.373 1.00 87.50 85 VAL A O 1
ATOM 712 N N . GLN A 1 86 ? 12.632 3.805 -31.664 1.00 89.88 86 GLN A N 1
ATOM 713 C CA . GLN A 1 86 ? 13.490 3.318 -30.582 1.00 89.88 86 GLN A CA 1
ATOM 714 C C . GLN A 1 86 ? 13.780 4.433 -29.567 1.00 89.88 86 GLN A C 1
ATOM 716 O O . GLN A 1 86 ? 13.773 4.193 -28.361 1.00 89.88 86 GLN A O 1
ATOM 721 N N . GLN A 1 87 ? 13.953 5.679 -30.020 1.00 91.31 87 GLN A N 1
ATOM 722 C CA . GLN A 1 87 ? 14.093 6.829 -29.120 1.00 91.31 87 GLN A CA 1
ATOM 723 C C . GLN A 1 87 ? 12.839 7.047 -28.261 1.00 91.31 87 GLN A C 1
ATOM 725 O O . GLN A 1 87 ? 12.951 7.293 -27.057 1.00 91.31 87 GLN A O 1
ATOM 730 N N . GLN A 1 88 ? 11.644 6.942 -28.849 1.00 94.19 88 GLN A N 1
ATOM 731 C CA . GLN A 1 88 ? 10.388 7.026 -28.101 1.00 94.19 88 GLN A CA 1
ATOM 732 C C . GLN A 1 88 ? 10.239 5.868 -27.106 1.00 94.19 88 GLN A C 1
ATOM 734 O O . GLN A 1 88 ? 9.836 6.097 -25.963 1.00 94.19 88 GLN A O 1
ATOM 739 N N . ALA A 1 89 ? 10.617 4.647 -27.496 1.00 93.75 89 ALA A N 1
ATOM 740 C CA . ALA A 1 89 ? 10.598 3.481 -26.617 1.00 93.75 89 ALA A CA 1
ATOM 741 C C . ALA A 1 89 ? 11.508 3.668 -25.390 1.00 93.75 89 ALA A C 1
ATOM 743 O O . ALA A 1 89 ? 11.066 3.436 -24.263 1.00 93.75 89 ALA A O 1
ATOM 744 N N . VAL A 1 90 ? 12.731 4.178 -25.585 1.00 96.00 90 VAL A N 1
ATOM 745 C CA . VAL A 1 90 ? 13.664 4.520 -24.494 1.00 96.00 90 VAL A CA 1
ATOM 746 C C . VAL A 1 90 ? 13.072 5.586 -23.574 1.00 96.00 90 VAL A C 1
ATOM 748 O O . VAL A 1 90 ? 13.096 5.420 -22.355 1.00 96.00 90 VAL A O 1
ATOM 751 N N . ARG A 1 91 ? 12.483 6.656 -24.127 1.00 96.88 91 ARG A N 1
ATOM 752 C CA . ARG A 1 91 ? 11.828 7.707 -23.325 1.00 96.88 91 ARG A CA 1
ATOM 753 C C . ARG A 1 91 ? 10.695 7.145 -22.466 1.00 96.88 91 ARG A C 1
ATOM 755 O O . ARG A 1 91 ? 10.625 7.449 -21.279 1.00 96.88 91 ARG A O 1
ATOM 762 N N . LYS A 1 92 ? 9.839 6.294 -23.040 1.00 97.50 92 LYS A N 1
ATOM 763 C CA . LYS A 1 92 ? 8.728 5.658 -22.320 1.00 97.50 92 LYS A CA 1
ATOM 764 C C . LYS A 1 92 ? 9.225 4.720 -21.220 1.00 97.50 92 LYS A C 1
ATOM 766 O O . LYS A 1 92 ? 8.712 4.763 -20.105 1.00 97.50 92 LYS A O 1
ATOM 771 N N . ALA A 1 93 ? 10.224 3.888 -21.516 1.00 97.50 93 ALA A N 1
ATOM 772 C CA . ALA A 1 93 ? 10.797 2.970 -20.538 1.00 97.50 93 ALA A CA 1
ATOM 773 C C . ALA A 1 93 ? 11.479 3.723 -19.384 1.00 97.50 93 ALA A C 1
ATOM 775 O O . ALA A 1 93 ? 11.306 3.345 -18.227 1.00 97.50 93 ALA A O 1
ATOM 776 N N . ARG A 1 94 ? 12.169 4.831 -19.682 1.00 97.94 94 ARG A N 1
ATOM 777 C CA . ARG A 1 94 ? 12.752 5.717 -18.669 1.00 97.94 94 ARG A CA 1
ATOM 778 C C . ARG A 1 94 ? 11.687 6.307 -17.750 1.00 97.94 94 ARG A C 1
ATOM 780 O O . ARG A 1 94 ? 11.805 6.177 -16.537 1.00 97.94 94 ARG A O 1
ATOM 787 N N . ALA A 1 95 ? 10.630 6.887 -18.320 1.00 98.25 95 ALA A N 1
ATOM 788 C CA . ALA A 1 95 ? 9.531 7.457 -17.542 1.00 98.25 95 ALA A CA 1
ATOM 789 C C . ALA A 1 95 ? 8.871 6.408 -16.628 1.00 98.25 95 ALA A C 1
ATOM 791 O O . ALA A 1 95 ? 8.546 6.692 -15.479 1.00 98.25 95 ALA A O 1
ATOM 792 N N . ALA A 1 96 ? 8.731 5.165 -17.101 1.00 97.81 96 ALA A N 1
ATOM 793 C CA . ALA A 1 96 ? 8.205 4.076 -16.285 1.00 97.81 96 ALA A CA 1
ATOM 794 C C . ALA A 1 96 ? 9.136 3.704 -15.113 1.00 97.81 96 ALA A C 1
ATOM 796 O O . ALA A 1 96 ? 8.650 3.362 -14.032 1.00 97.81 96 ALA A O 1
ATOM 797 N N . VAL A 1 97 ? 10.460 3.744 -15.302 1.00 98.44 97 VAL A N 1
ATOM 798 C CA . VAL A 1 97 ? 11.429 3.544 -14.209 1.00 98.44 97 VAL A CA 1
ATOM 799 C C . VAL A 1 97 ? 11.321 4.676 -13.187 1.00 98.44 97 VAL A C 1
ATOM 801 O O . VAL A 1 97 ? 11.201 4.393 -11.997 1.00 98.44 97 VAL A O 1
ATOM 804 N N . GLU A 1 98 ? 11.289 5.928 -13.645 1.00 98.25 98 GLU A N 1
ATOM 805 C CA . GLU A 1 98 ? 11.163 7.114 -12.785 1.00 98.25 98 GLU A CA 1
ATOM 806 C C . GLU A 1 98 ? 9.874 7.072 -11.944 1.00 98.25 98 GLU A C 1
ATOM 808 O O . GLU A 1 98 ? 9.918 7.308 -10.734 1.00 98.25 98 GLU A O 1
ATOM 813 N N . GLU A 1 99 ? 8.744 6.670 -12.539 1.00 98.06 99 GLU A N 1
ATOM 814 C CA . GLU A 1 99 ? 7.481 6.464 -11.818 1.00 98.06 99 GLU A CA 1
ATOM 815 C C . GLU A 1 99 ? 7.636 5.425 -10.696 1.00 98.06 99 GLU A C 1
ATOM 817 O O . GLU A 1 99 ? 7.234 5.666 -9.558 1.00 98.06 99 GLU A O 1
ATOM 822 N N . ALA A 1 100 ? 8.238 4.267 -10.986 1.00 98.12 100 ALA A N 1
ATOM 823 C CA . ALA A 1 100 ? 8.420 3.217 -9.984 1.00 98.12 100 ALA A CA 1
ATOM 824 C C . ALA A 1 100 ? 9.334 3.679 -8.833 1.00 98.12 100 ALA A C 1
ATOM 826 O O . ALA A 1 100 ? 9.060 3.393 -7.665 1.00 98.12 100 ALA A O 1
ATOM 827 N N . GLU A 1 101 ? 10.387 4.440 -9.133 1.00 98.12 101 GLU A N 1
ATOM 828 C CA . GLU A 1 101 ? 11.264 5.039 -8.121 1.00 98.12 101 GLU A CA 1
ATOM 829 C C . GLU A 1 101 ? 10.528 6.068 -7.256 1.00 98.12 101 GLU A C 1
ATOM 831 O O . GLU A 1 101 ? 10.715 6.113 -6.037 1.00 98.12 101 GLU A O 1
ATOM 836 N N . GLU A 1 102 ? 9.655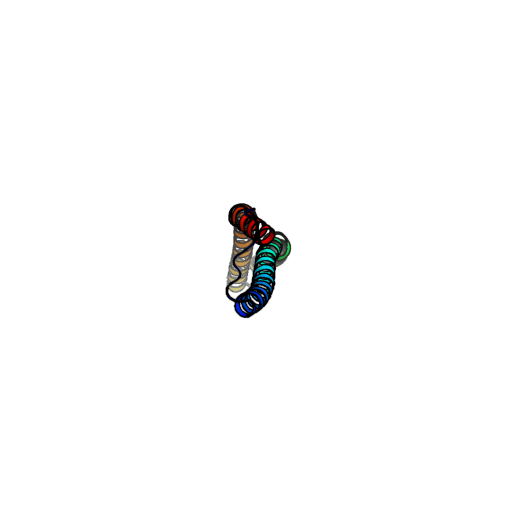 6.877 -7.852 1.00 98.12 102 GLU A N 1
ATOM 837 C CA . GLU A 1 102 ? 8.794 7.803 -7.123 1.00 98.12 102 GLU A CA 1
ATOM 838 C C . GLU A 1 102 ? 7.807 7.075 -6.204 1.00 98.12 102 GLU A C 1
ATOM 840 O O . GLU A 1 102 ? 7.688 7.429 -5.029 1.00 98.12 102 GLU A O 1
ATOM 845 N N . LYS A 1 103 ? 7.161 6.007 -6.681 1.00 97.69 103 LYS A N 1
ATOM 846 C CA . LYS A 1 103 ? 6.265 5.181 -5.858 1.00 97.69 103 LYS A CA 1
ATOM 847 C C . LYS A 1 103 ? 7.004 4.577 -4.667 1.00 97.69 103 LYS A C 1
ATOM 849 O O . LYS A 1 103 ? 6.508 4.660 -3.546 1.00 97.69 103 LYS A O 1
ATOM 854 N N . ILE A 1 104 ? 8.223 4.071 -4.863 1.00 97.50 104 ILE A N 1
ATOM 855 C CA . ILE A 1 104 ? 9.063 3.567 -3.765 1.00 97.50 104 ILE A CA 1
ATOM 856 C C . ILE A 1 104 ? 9.421 4.683 -2.775 1.00 97.50 104 ILE A C 1
ATOM 858 O O . ILE A 1 104 ? 9.386 4.458 -1.564 1.00 97.50 104 ILE A O 1
ATOM 862 N N . ARG A 1 105 ? 9.748 5.895 -3.247 1.00 97.19 105 ARG A N 1
ATOM 863 C CA . ARG A 1 105 ? 9.999 7.046 -2.358 1.00 97.19 105 ARG A CA 1
ATOM 864 C C . ARG A 1 105 ? 8.770 7.382 -1.515 1.00 97.19 105 ARG A C 1
ATOM 866 O O . ARG A 1 105 ? 8.902 7.561 -0.304 1.00 97.19 105 ARG A O 1
ATOM 873 N N . HIS A 1 106 ? 7.587 7.409 -2.125 1.00 96.88 106 HIS A N 1
ATOM 874 C CA . HIS A 1 106 ? 6.336 7.619 -1.403 1.00 96.88 106 HIS A CA 1
ATOM 875 C C . HIS A 1 106 ? 6.061 6.506 -0.393 1.00 96.88 106 HIS A C 1
ATOM 877 O O . HIS A 1 106 ? 5.714 6.812 0.743 1.00 96.88 106 HIS A O 1
ATOM 883 N N . LEU A 1 107 ? 6.285 5.240 -0.747 1.00 96.19 107 LEU A N 1
ATOM 884 C CA . LEU A 1 107 ? 6.112 4.121 0.182 1.00 96.19 107 LEU A CA 1
ATOM 885 C C . LEU A 1 107 ? 7.058 4.195 1.374 1.00 96.19 107 LEU A C 1
ATOM 887 O O . LEU A 1 107 ? 6.627 3.944 2.492 1.00 96.19 107 LEU A O 1
ATOM 891 N N . LYS A 1 108 ? 8.318 4.598 1.180 1.00 94.75 108 LYS A N 1
ATOM 892 C CA . LYS A 1 108 ? 9.251 4.821 2.297 1.00 94.75 108 LYS A CA 1
ATOM 893 C C . LYS A 1 108 ? 8.761 5.922 3.234 1.00 94.75 108 LYS A C 1
ATOM 895 O O . LYS A 1 108 ? 8.835 5.763 4.449 1.00 94.75 108 LYS A O 1
ATOM 900 N N . LYS A 1 109 ? 8.246 7.022 2.673 1.00 95.50 109 LYS A N 1
ATOM 901 C CA . LYS A 1 109 ? 7.656 8.111 3.458 1.00 95.50 109 LYS A CA 1
ATOM 902 C C . LYS A 1 109 ? 6.440 7.617 4.243 1.00 95.50 109 LYS A C 1
ATOM 904 O O . LYS A 1 109 ? 6.413 7.760 5.458 1.00 95.50 109 LYS A O 1
ATOM 909 N N . TRP A 1 110 ? 5.485 6.976 3.574 1.00 95.62 110 TRP A N 1
ATOM 910 C CA . TRP A 1 110 ? 4.288 6.438 4.218 1.00 95.62 110 TRP A CA 1
ATOM 911 C C . TRP A 1 110 ? 4.612 5.369 5.255 1.00 95.62 110 TRP A C 1
ATOM 913 O O . TRP A 1 110 ? 4.053 5.410 6.336 1.00 95.62 110 TRP A O 1
ATOM 923 N N . SER A 1 111 ? 5.559 4.473 4.993 1.00 92.19 111 SER A N 1
ATOM 924 C CA . SER A 1 111 ? 5.994 3.462 5.963 1.00 92.19 111 SER A CA 1
ATOM 925 C C . SER A 1 111 ? 6.532 4.074 7.255 1.00 92.19 111 SER A C 1
ATOM 927 O O . SER A 1 111 ? 6.407 3.448 8.301 1.00 92.19 111 SER A O 1
ATOM 929 N N . ARG A 1 112 ? 7.160 5.253 7.187 1.00 90.75 112 ARG A N 1
ATOM 930 C CA . ARG A 1 112 ? 7.666 5.970 8.361 1.00 90.75 112 ARG A CA 1
ATOM 931 C C . ARG A 1 112 ? 6.562 6.767 9.050 1.00 90.75 112 ARG A C 1
ATOM 933 O O . ARG A 1 112 ? 6.450 6.742 10.270 1.00 90.75 112 ARG A O 1
ATOM 940 N N . ASP A 1 113 ? 5.779 7.499 8.266 1.00 94.81 113 ASP A N 1
ATOM 941 C CA . ASP A 1 113 ? 4.824 8.474 8.788 1.00 94.81 113 ASP A CA 1
ATOM 942 C C . ASP A 1 113 ? 3.518 7.792 9.260 1.00 94.81 113 ASP A C 1
ATOM 944 O O . ASP A 1 113 ? 2.884 8.265 10.200 1.00 94.81 113 ASP A O 1
ATOM 948 N N . PHE A 1 114 ? 3.128 6.659 8.658 1.00 94.19 114 PHE A N 1
ATOM 949 C CA . PHE A 1 114 ? 1.905 5.919 8.995 1.00 94.19 114 PHE A CA 1
ATOM 950 C C . PHE A 1 114 ? 1.898 5.460 10.450 1.00 94.19 114 PHE A C 1
ATOM 952 O O . PHE A 1 114 ? 0.908 5.667 11.142 1.00 94.19 114 PHE A O 1
ATOM 959 N N . ASP A 1 115 ? 3.005 4.892 10.926 1.00 88.19 115 ASP A N 1
ATOM 960 C CA . ASP A 1 115 ? 3.120 4.390 12.295 1.00 88.19 115 ASP A CA 1
ATOM 961 C C . AS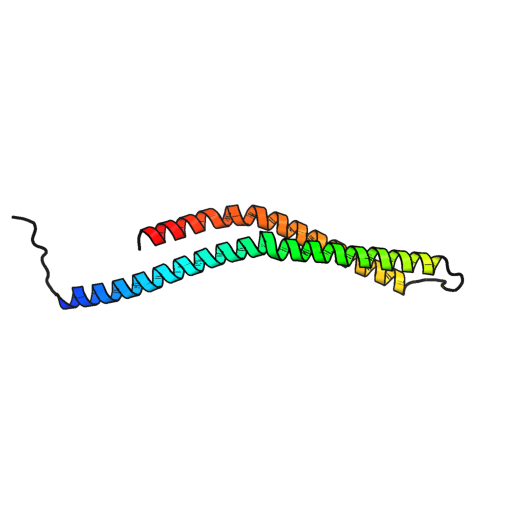P A 1 115 ? 2.938 5.533 13.300 1.00 88.19 115 ASP A C 1
ATOM 963 O O . ASP A 1 115 ? 2.124 5.443 14.217 1.00 88.19 115 ASP A O 1
ATOM 967 N N . HIS A 1 116 ? 3.590 6.672 13.049 1.00 91.44 116 HIS A N 1
ATOM 968 C CA . HIS A 1 116 ? 3.444 7.858 13.888 1.00 91.44 116 HIS A CA 1
ATOM 969 C C . HIS A 1 116 ? 1.990 8.360 13.946 1.00 91.44 116 HIS A C 1
ATOM 971 O O . HIS A 1 116 ? 1.518 8.751 15.018 1.00 91.44 116 HIS A O 1
ATOM 977 N N . LEU A 1 117 ? 1.280 8.364 12.816 1.00 92.31 117 LEU A N 1
ATOM 978 C CA . LEU A 1 117 ? -0.105 8.836 12.745 1.00 92.31 117 LEU A CA 1
ATOM 979 C C . LEU A 1 117 ? -1.096 7.831 13.350 1.00 92.31 117 LEU A C 1
ATOM 981 O O . LEU A 1 117 ? -2.062 8.232 13.999 1.00 92.31 117 LEU A O 1
ATOM 985 N N . ALA A 1 118 ? -0.862 6.537 13.145 1.00 92.44 118 ALA A N 1
ATOM 986 C CA . ALA A 1 118 ? -1.778 5.475 13.533 1.00 92.44 118 ALA A CA 1
ATOM 987 C C . ALA A 1 118 ? -1.648 5.084 15.013 1.00 92.44 118 ALA A C 1
ATOM 989 O O . ALA A 1 118 ? -2.664 4.838 15.665 1.00 92.44 118 ALA A O 1
ATOM 990 N N . ASP A 1 119 ? -0.434 5.057 15.570 1.00 90.31 119 ASP A N 1
ATOM 991 C CA . ASP A 1 119 ? -0.174 4.548 16.924 1.00 90.31 119 ASP A CA 1
ATOM 992 C C . ASP A 1 119 ? -1.017 5.228 18.026 1.00 90.31 119 ASP A C 1
ATOM 994 O O . ASP A 1 119 ? -1.571 4.515 18.871 1.00 90.31 119 ASP A O 1
ATOM 998 N N . PRO A 1 120 ? -1.192 6.568 18.057 1.00 93.50 120 PRO A N 1
ATOM 999 C CA . PRO A 1 120 ? -2.041 7.211 19.062 1.00 93.50 120 PRO A CA 1
ATOM 1000 C C . PRO A 1 120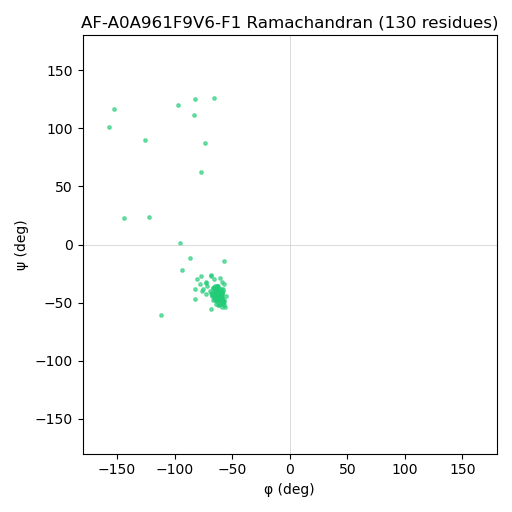 ? -3.509 6.787 18.956 1.00 93.50 120 PRO A C 1
ATOM 1002 O O . PRO A 1 120 ? -4.196 6.654 19.970 1.00 93.50 120 PRO A O 1
ATOM 1005 N N . MET A 1 121 ? -3.996 6.570 17.732 1.00 91.12 121 MET A N 1
ATOM 1006 C CA . MET A 1 121 ? -5.377 6.161 17.488 1.00 91.12 121 MET A CA 1
ATOM 1007 C C . MET A 1 121 ? -5.597 4.705 17.892 1.00 91.12 121 MET A C 1
ATOM 1009 O O . MET A 1 121 ? -6.582 4.414 18.565 1.00 91.12 121 MET A O 1
ATOM 1013 N N . VAL A 1 122 ? -4.653 3.815 17.572 1.00 91.50 122 VAL A N 1
ATOM 1014 C CA . VAL A 1 122 ? -4.697 2.402 17.981 1.00 91.50 122 VAL A CA 1
ATOM 1015 C C . VAL A 1 122 ? -4.716 2.277 19.502 1.00 91.50 122 VAL A C 1
ATOM 1017 O O . VAL A 1 122 ? -5.604 1.627 20.044 1.00 91.50 122 VA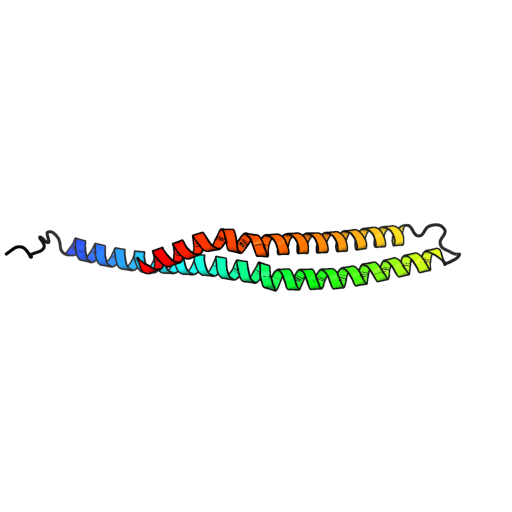L A O 1
ATOM 1020 N N . LYS A 1 123 ? -3.841 2.999 20.215 1.00 92.69 123 LYS A N 1
ATOM 1021 C CA . LYS A 1 123 ? -3.843 3.016 21.690 1.00 92.69 123 LYS A CA 1
ATOM 1022 C C . LYS A 1 123 ? -5.183 3.466 22.277 1.00 92.69 123 LYS A C 1
ATOM 1024 O O . LYS A 1 123 ? -5.599 2.992 23.333 1.00 92.69 123 LYS A O 1
ATOM 1029 N N . ARG A 1 124 ? -5.876 4.391 21.604 1.00 92.12 124 ARG A N 1
ATOM 1030 C CA . ARG A 1 124 ? -7.211 4.843 22.015 1.00 92.12 124 ARG A CA 1
ATOM 1031 C C . ARG A 1 124 ? -8.287 3.784 21.762 1.00 92.12 124 ARG A C 1
ATOM 1033 O O . ARG A 1 124 ? -9.208 3.669 22.562 1.00 92.12 124 ARG A O 1
ATOM 1040 N N . LEU A 1 125 ? -8.185 3.017 20.678 1.00 91.56 125 LEU A N 1
ATOM 1041 C CA . LEU A 1 125 ? -9.083 1.887 20.418 1.00 91.56 125 LEU A CA 1
ATOM 1042 C C . LEU A 1 125 ? -8.880 0.778 21.458 1.00 91.56 125 LEU A C 1
ATOM 1044 O O . LEU A 1 125 ? -9.856 0.275 22.011 1.00 91.56 125 LEU A O 1
ATOM 1048 N N . GLU A 1 126 ? -7.627 0.460 21.787 1.00 90.56 126 GLU A N 1
ATOM 1049 C CA . GLU A 1 126 ? -7.274 -0.522 22.818 1.00 90.56 126 GLU A CA 1
ATOM 1050 C C . GLU A 1 126 ? -7.800 -0.123 24.201 1.00 90.56 126 GLU A C 1
ATOM 1052 O O . GLU A 1 126 ? -8.347 -0.962 24.919 1.00 90.56 126 GLU A O 1
ATOM 1057 N N . SER A 1 127 ? -7.699 1.158 24.571 1.00 92.56 127 SER A N 1
ATOM 1058 C CA . SER A 1 127 ? -8.234 1.626 25.852 1.00 92.56 127 SER A CA 1
ATOM 1059 C C . SER A 1 127 ? -9.759 1.524 25.904 1.00 92.56 127 SER A C 1
ATOM 1061 O O . SER A 1 127 ? -10.295 1.002 26.878 1.00 92.56 127 SER A O 1
ATOM 1063 N N . LEU A 1 128 ? -10.470 1.931 24.846 1.00 90.81 128 LEU A N 1
ATOM 1064 C CA . LEU A 1 128 ? -11.928 1.778 24.755 1.00 90.81 128 LEU A CA 1
ATOM 1065 C C . LEU A 1 128 ? -12.360 0.312 24.837 1.00 90.81 128 LEU A C 1
ATOM 1067 O O . LEU A 1 128 ? -13.352 0.003 25.491 1.00 90.81 128 LEU A O 1
ATOM 1071 N N . ARG A 1 129 ? -11.589 -0.591 24.229 1.00 88.81 129 ARG A N 1
ATOM 1072 C CA . ARG A 1 129 ? -11.822 -2.036 24.293 1.00 88.81 129 ARG A CA 1
ATOM 1073 C C . ARG A 1 129 ? -11.645 -2.602 25.703 1.00 88.81 129 ARG A C 1
ATOM 1075 O O . ARG A 1 129 ? -12.289 -3.585 26.038 1.00 88.81 129 ARG A O 1
ATOM 1082 N N . PHE A 1 130 ? -10.782 -2.013 26.528 1.00 88.00 130 PHE A N 1
ATOM 1083 C CA . PHE A 1 130 ? -10.644 -2.414 27.931 1.00 88.00 130 PHE A CA 1
ATOM 1084 C C . PHE A 1 130 ? -11.837 -1.961 28.788 1.00 88.00 130 PHE A C 1
ATOM 1086 O O . PHE A 1 130 ? -12.216 -2.655 29.728 1.00 88.00 130 PHE A O 1
ATOM 1093 N N . PHE A 1 131 ? -12.436 -0.808 28.469 1.00 83.88 131 PHE A N 1
ATOM 1094 C CA . PHE A 1 131 ? -13.581 -0.269 29.212 1.00 83.88 131 PHE A CA 1
ATOM 1095 C C . PHE A 1 131 ? -14.914 -0.952 28.891 1.00 83.88 131 PHE A C 1
ATOM 1097 O O . PHE A 1 131 ? -15.814 -0.928 29.732 1.00 83.88 131 PHE A O 1
ATOM 1104 N N . ILE A 1 132 ? -15.055 -1.506 27.684 1.00 80.62 132 ILE A N 1
ATOM 1105 C CA . ILE A 1 132 ? -16.285 -2.135 27.185 1.00 80.62 132 ILE A CA 1
ATOM 1106 C C . ILE A 1 132 ? -16.092 -3.639 27.152 1.00 80.62 132 ILE A C 1
ATOM 1108 O O . ILE A 1 132 ? -16.788 -4.357 27.890 1.00 80.62 132 ILE A O 1
#

Mean predicted aligned error: 7.06 Å

pLDDT: mean 91.17, std 9.54, range [46.59, 98.44]

Nearest PDB structures (foldseek):
  4wpe-assembly1_A-2  TM=6.831E-01  e=1.608E+00  Saccharomyces cerevisiae S288C
  8glv-assembly1_Eb  TM=6.256E-01  e=3.208E+00  Chlamydomonas reinhardtii
  3na7-assembly1_A  TM=3.627E-01  e=1.278E+00  Helicobacter pylori NCTC 11638
  3q84-assembly2_G  TM=3.547E-01  e=1.518E+00  Homo sapiens
  4mu6-assembly1_A  TM=2.936E-01  e=3.599E+00  Legionella pneumophila subsp. pneumophila str. Philadelphia 1

Radius of gyration: 30.2 Å; Cα contacts (8 Å, |Δi|>4): 62; chains: 1; bounding box: 64×16×100 Å

Solvent-accessible surface area (backbone atoms only — not comparable to full-atom values): 7213 Å² total; per-residue (Å²): 143,87,85,77,81,89,79,88,56,69,66,61,52,53,52,47,51,55,52,48,52,55,48,45,57,52,50,48,50,53,44,50,53,53,50,50,50,55,52,49,51,50,47,40,47,64,46,53,50,43,53,49,39,57,49,48,33,56,53,33,45,56,50,27,56,49,38,47,48,52,36,53,54,42,68,73,38,94,88,42,95,68,62,59,68,38,51,51,50,31,52,53,30,46,52,53,31,53,50,33,54,50,51,48,52,51,42,56,50,45,56,58,50,46,54,68,65,45,50,65,55,48,56,50,43,54,50,53,56,72,78,97